Protein AF-A0AAD0WZ60-F1 (afdb_monomer)

Radius of gyration: 23.58 Å; Cα contacts (8 Å, |Δi|>4): 101; chains: 1; bounding box: 39×25×82 Å

pLDDT: mean 74.37, std 17.72, range [41.41, 96.75]

Secondary structure (DSSP, 8-state):
------------S----------------BTTBEEEEE--TT-GGG-EEEEE-GGGHHHHHHTT-EESS--STTHHHHHHHSS---TTT-TT-

Sequence (93 aa):
MKYTILALALTLVSSSVFSKGRPLLRCPKKDNKALVCHVPPGNPSDAKEIFIGKDAVEDHLAHGDYTGYCKDTNYEAKKEMCGICDADIDPNC

Solvent-accessible surface area (backbone atoms only — not comparable to full-atom values): 6052 Å² total; per-residue (Å²): 134,89,89,81,89,80,89,78,82,80,82,75,79,77,77,75,74,73,72,74,66,72,69,68,69,57,49,71,64,59,96,82,18,43,40,25,18,42,34,46,84,97,39,67,88,68,51,42,72,46,76,38,56,66,84,51,46,64,64,43,46,76,59,65,24,47,80,32,77,49,90,54,95,58,31,75,66,54,48,65,66,30,56,71,76,46,61,92,81,36,86,83,102

Mean predicted aligned error: 13.63 Å

Structure (mmCIF, N/CA/C/O backbone):
data_AF-A0AAD0WZ60-F1
#
_entry.id   AF-A0AAD0WZ60-F1
#
loop_
_atom_site.group_PDB
_atom_site.id
_atom_site.type_symbol
_atom_site.label_atom_id
_atom_site.label_alt_id
_atom_site.label_comp_id
_atom_site.label_asym_id
_atom_site.label_entity_id
_atom_site.label_seq_id
_atom_site.pdbx_PDB_ins_code
_atom_site.Cartn_x
_atom_site.Cartn_y
_atom_site.Cartn_z
_atom_site.occupancy
_atom_site.B_iso_or_equiv
_atom_site.auth_seq_id
_atom_site.auth_comp_id
_atom_site.auth_asym_id
_atom_site.auth_atom_id
_atom_site.pdbx_PDB_model_num
ATOM 1 N N . MET A 1 1 ? 18.867 -9.887 69.820 1.00 49.19 1 MET A N 1
ATOM 2 C CA . MET A 1 1 ? 18.666 -11.032 68.909 1.00 49.19 1 MET A CA 1
ATOM 3 C C . MET A 1 1 ? 17.192 -11.405 68.911 1.00 49.19 1 MET A C 1
ATOM 5 O O . MET A 1 1 ? 16.688 -11.712 69.977 1.00 49.19 1 MET A O 1
ATOM 9 N N . LYS A 1 2 ? 16.587 -11.447 67.714 1.00 49.53 2 LYS A N 1
ATOM 10 C CA . LYS A 1 2 ? 15.448 -12.299 67.324 1.00 49.53 2 LYS A CA 1
ATOM 11 C C . LYS A 1 2 ? 14.001 -11.945 67.778 1.00 49.53 2 LYS A C 1
ATOM 13 O O . LYS A 1 2 ? 13.662 -12.028 68.947 1.00 49.53 2 LYS A O 1
ATOM 18 N N . TYR A 1 3 ? 13.183 -11.731 66.732 1.00 54.34 3 TYR A N 1
ATOM 19 C CA . TYR A 1 3 ? 11.737 -11.983 66.542 1.00 54.34 3 TYR A CA 1
ATOM 20 C C . TYR A 1 3 ? 10.706 -10.907 66.891 1.00 54.34 3 TYR A C 1
ATOM 22 O O . TYR A 1 3 ? 10.454 -10.652 68.059 1.00 54.34 3 TYR A O 1
ATOM 30 N N . THR A 1 4 ? 10.029 -10.395 65.851 1.00 50.16 4 THR A N 1
ATOM 31 C CA . THR A 1 4 ? 8.563 -10.479 65.574 1.00 50.16 4 THR A CA 1
ATOM 32 C C . THR A 1 4 ? 8.209 -9.391 64.542 1.00 50.16 4 THR A C 1
ATOM 34 O O . THR A 1 4 ? 8.295 -8.207 64.820 1.00 50.16 4 THR A O 1
ATOM 37 N N . ILE A 1 5 ? 8.163 -9.702 63.242 1.00 61.00 5 ILE A N 1
ATOM 38 C CA . ILE A 1 5 ? 6.949 -10.053 62.475 1.00 61.00 5 ILE A CA 1
ATOM 39 C C . ILE A 1 5 ? 5.764 -9.125 62.791 1.00 61.00 5 ILE A C 1
ATOM 41 O O . ILE A 1 5 ? 5.082 -9.352 63.780 1.00 61.00 5 ILE A O 1
ATOM 45 N N . LEU A 1 6 ? 5.454 -8.178 61.900 1.00 54.62 6 LEU A N 1
ATOM 46 C CA . LEU A 1 6 ? 4.114 -8.080 61.309 1.00 54.62 6 LEU A CA 1
ATOM 47 C C . LEU A 1 6 ? 4.151 -7.187 60.063 1.00 54.62 6 LEU A C 1
ATOM 49 O O . LEU A 1 6 ? 4.563 -6.031 60.102 1.00 54.62 6 LEU A O 1
ATOM 53 N N . ALA A 1 7 ? 3.740 -7.771 58.945 1.00 58.44 7 ALA A N 1
ATOM 54 C CA . ALA A 1 7 ? 3.523 -7.093 57.686 1.00 58.44 7 ALA A CA 1
ATOM 55 C C . ALA A 1 7 ? 2.451 -6.006 57.842 1.00 58.44 7 ALA A C 1
ATOM 57 O O . ALA A 1 7 ? 1.357 -6.298 58.318 1.00 58.44 7 ALA A O 1
ATOM 58 N N . LEU A 1 8 ? 2.714 -4.797 57.347 1.00 58.88 8 LEU A N 1
ATOM 59 C CA . LEU A 1 8 ? 1.645 -3.985 56.782 1.00 58.88 8 LEU A CA 1
ATOM 60 C C . LEU A 1 8 ? 1.977 -3.744 55.315 1.00 58.88 8 LEU A C 1
ATOM 62 O O . LEU A 1 8 ? 2.788 -2.899 54.944 1.00 58.88 8 LEU A O 1
ATOM 66 N N . ALA A 1 9 ? 1.371 -4.593 54.496 1.00 58.12 9 ALA A N 1
ATOM 67 C CA . ALA A 1 9 ? 1.239 -4.404 53.074 1.00 58.12 9 ALA A CA 1
ATOM 68 C C . ALA A 1 9 ? 0.563 -3.050 52.818 1.00 58.12 9 ALA A C 1
ATOM 70 O O . ALA A 1 9 ? -0.635 -2.905 53.035 1.00 58.12 9 ALA A O 1
ATOM 71 N N . LEU A 1 10 ? 1.322 -2.072 52.327 1.00 58.44 10 LEU A N 1
ATOM 72 C CA . LEU A 1 10 ? 0.755 -0.983 51.537 1.00 58.44 10 LEU A CA 1
ATOM 73 C C . LEU A 1 10 ? 1.054 -1.270 50.065 1.00 58.44 10 LEU A C 1
ATOM 75 O O . LEU A 1 10 ? 1.793 -0.573 49.378 1.00 58.44 10 LEU A O 1
ATOM 79 N N . THR A 1 11 ? 0.489 -2.379 49.593 1.00 61.03 11 THR A N 1
ATOM 80 C CA . THR A 1 11 ? 0.122 -2.507 48.187 1.00 61.03 11 THR A CA 1
ATOM 81 C C . THR A 1 11 ? -0.902 -1.416 47.908 1.00 61.03 11 THR A C 1
ATOM 83 O O . THR A 1 11 ? -1.883 -1.365 48.638 1.00 61.03 11 THR A O 1
A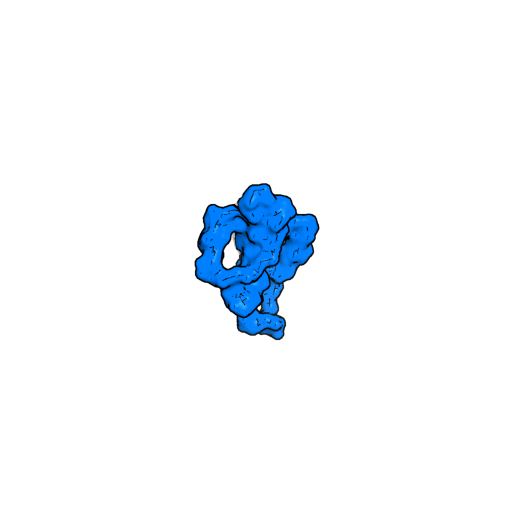TOM 86 N N . LEU A 1 12 ? -0.641 -0.551 46.926 1.00 60.88 12 LEU A N 1
ATOM 87 C CA . LEU A 1 12 ? -1.579 0.240 46.106 1.00 60.88 12 LEU A CA 1
ATOM 88 C C . LEU A 1 12 ? -0.876 1.527 45.616 1.00 60.88 12 LEU A C 1
ATOM 90 O O . LEU A 1 12 ? -1.396 2.629 45.755 1.00 60.88 12 LEU A O 1
ATOM 94 N N . VAL A 1 13 ? 0.289 1.413 44.966 1.00 58.88 13 VAL A N 1
ATOM 95 C CA . VAL A 1 13 ? 0.487 2.292 43.804 1.00 58.88 13 VAL A CA 1
ATOM 96 C C . VAL A 1 13 ? -0.209 1.582 42.663 1.00 58.88 13 VAL A C 1
ATOM 98 O O . VAL A 1 13 ? 0.247 0.547 42.176 1.00 58.88 13 VAL A O 1
ATOM 101 N N . SER A 1 14 ? -1.410 2.079 42.373 1.00 60.03 14 SER A N 1
ATOM 102 C CA . SER A 1 14 ? -2.243 1.670 41.255 1.00 60.03 14 SER A CA 1
ATOM 103 C C . SER A 1 14 ? -1.344 1.581 40.032 1.00 60.03 14 SER A C 1
ATOM 105 O O . SER A 1 14 ? -0.871 2.592 39.512 1.00 60.03 14 SER A O 1
ATOM 107 N N . SER A 1 15 ? -1.007 0.354 39.640 1.00 56.66 15 SER A N 1
ATOM 108 C CA . SER A 1 15 ? -0.352 0.118 38.370 1.00 56.66 15 SER A CA 1
ATOM 109 C C . SER A 1 15 ? -1.424 0.432 37.350 1.00 56.66 15 SER A C 1
ATOM 111 O O . SER A 1 15 ? -2.245 -0.425 37.032 1.00 56.66 15 SER A O 1
ATOM 113 N N . SER A 1 16 ? -1.478 1.688 36.910 1.00 58.88 16 SER A N 1
ATOM 114 C CA . SER A 1 16 ? -2.206 2.064 35.715 1.00 58.88 16 SER A CA 1
ATOM 115 C C . SER A 1 16 ? -1.582 1.238 34.606 1.00 58.88 16 SER A C 1
ATOM 117 O O . SER A 1 16 ? -0.563 1.610 34.024 1.00 58.88 16 SER A O 1
ATOM 119 N N . VAL A 1 17 ? -2.160 0.065 34.357 1.00 57.06 17 VAL A N 1
ATOM 120 C CA . VAL A 1 17 ? -2.021 -0.623 33.092 1.00 57.06 17 VAL A CA 1
ATOM 121 C C . VAL A 1 17 ? -2.624 0.365 32.109 1.00 57.06 17 VAL A C 1
ATOM 123 O O . VAL A 1 17 ? -3.824 0.360 31.852 1.00 57.06 17 VAL A O 1
ATOM 126 N N . PHE A 1 18 ? -1.794 1.278 31.600 1.00 53.62 18 PHE A N 1
ATOM 127 C CA . PHE A 1 18 ? -2.033 1.843 30.293 1.00 53.62 18 PHE A CA 1
ATOM 128 C C . PHE A 1 18 ? -2.050 0.616 29.408 1.00 53.62 18 PHE A C 1
ATOM 130 O O . PHE A 1 18 ? -1.007 0.068 29.046 1.00 53.62 18 PHE A O 1
ATOM 137 N N . SER A 1 19 ? -3.263 0.130 29.154 1.00 53.62 19 SER A N 1
ATOM 138 C CA . SER A 1 19 ? -3.536 -0.674 27.994 1.00 53.62 19 SER A CA 1
ATOM 139 C C . SER A 1 19 ? -2.975 0.171 26.867 1.00 53.62 19 SER A C 1
ATOM 141 O O . SER A 1 19 ? -3.600 1.125 26.410 1.00 53.62 19 SER A O 1
ATOM 143 N N . LYS A 1 20 ? -1.741 -0.121 26.450 1.00 53.34 20 LYS A N 1
ATOM 144 C CA . LYS A 1 20 ? -1.347 0.134 25.082 1.00 53.34 20 LYS A CA 1
ATOM 145 C C . LYS A 1 20 ? -2.241 -0.816 24.308 1.00 53.34 20 LYS A C 1
ATOM 147 O O . LYS A 1 20 ? -1.815 -1.911 23.944 1.00 53.34 20 LYS A O 1
ATOM 152 N N . GLY A 1 21 ? -3.518 -0.431 24.180 1.00 47.56 21 GLY A N 1
ATOM 153 C CA . GLY A 1 21 ? -4.409 -0.957 23.181 1.00 47.56 21 GLY A CA 1
ATOM 154 C C . GLY A 1 21 ? -3.553 -0.893 21.946 1.00 47.56 21 GLY A C 1
ATOM 155 O O . GLY A 1 21 ? -3.055 0.177 21.592 1.00 47.56 21 GLY A O 1
ATOM 156 N N . ARG A 1 22 ? -3.187 -2.069 21.435 1.00 49.94 22 ARG A N 1
ATOM 157 C CA . ARG A 1 22 ? -2.402 -2.128 20.213 1.00 49.94 22 ARG A CA 1
ATOM 158 C C . ARG A 1 22 ? -3.233 -1.296 19.250 1.00 49.94 22 ARG A C 1
ATOM 160 O O . ARG A 1 22 ? -4.409 -1.643 19.109 1.00 49.94 22 ARG A O 1
ATOM 167 N N . PRO A 1 23 ? -2.709 -0.195 18.688 1.00 48.19 23 PRO A N 1
ATOM 168 C CA . PRO A 1 23 ? -3.448 0.497 17.664 1.00 48.19 23 PRO A CA 1
ATOM 169 C C . PRO A 1 23 ? -3.568 -0.546 16.567 1.00 48.19 23 PRO A C 1
ATOM 171 O O . PRO A 1 23 ? -2.589 -0.892 15.905 1.00 48.19 23 PRO A O 1
ATOM 174 N N . LEU A 1 24 ? -4.743 -1.171 16.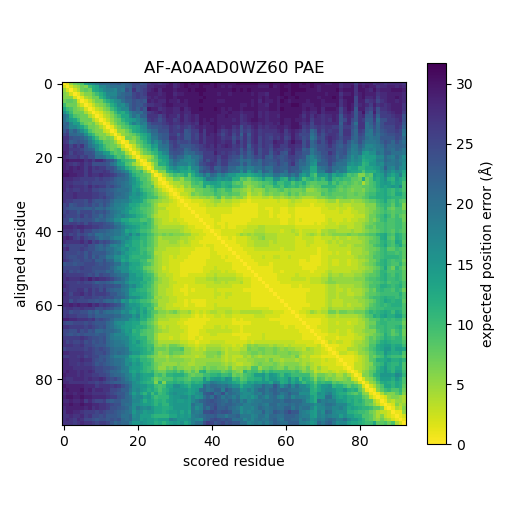482 1.00 41.41 24 LEU A N 1
ATOM 175 C CA . LEU A 1 24 ? -5.116 -1.900 15.297 1.00 41.41 24 LEU A C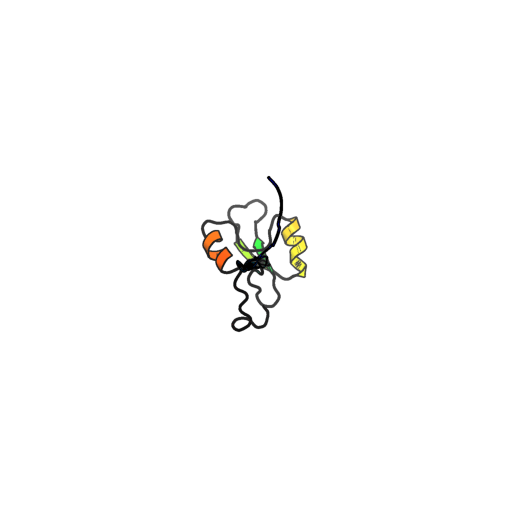A 1
ATOM 176 C C . LEU A 1 24 ? -5.148 -0.785 14.279 1.00 41.41 24 LEU A C 1
ATOM 178 O O . LEU A 1 24 ? -6.026 0.069 14.338 1.00 41.41 24 LEU A O 1
ATOM 182 N N . LEU A 1 25 ? -4.073 -0.719 13.499 1.00 49.88 25 LEU A N 1
ATOM 183 C CA . LEU A 1 25 ? -3.795 0.277 12.484 1.00 49.88 25 LEU A CA 1
ATOM 184 C C . LEU A 1 25 ? -4.950 0.188 11.475 1.00 49.88 25 LEU A C 1
ATOM 186 O O . LEU A 1 25 ? -4.865 -0.501 10.460 1.00 49.88 25 LEU A O 1
ATOM 190 N N . ARG A 1 26 ? -6.105 0.769 11.808 1.00 59.12 26 ARG A N 1
ATOM 191 C CA . ARG A 1 26 ? -7.268 0.795 10.938 1.00 59.12 26 ARG A CA 1
ATOM 192 C C . ARG A 1 26 ? -7.093 2.047 10.108 1.00 59.12 26 ARG A C 1
ATOM 194 O O . ARG A 1 26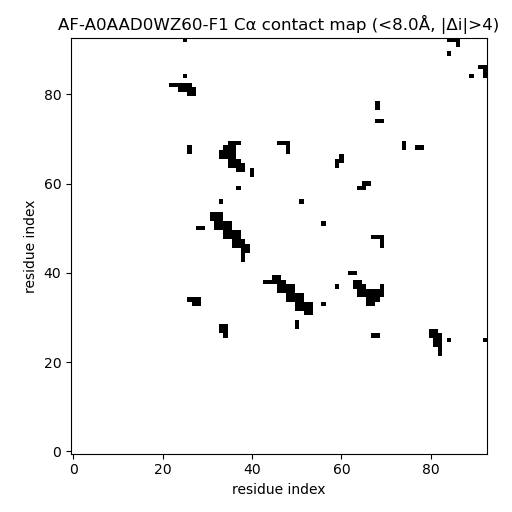 ? -7.559 3.124 10.456 1.00 59.12 26 ARG A O 1
ATOM 201 N N . CYS A 1 27 ? -6.326 1.875 9.036 1.00 64.06 27 CYS A N 1
ATOM 202 C CA . CYS A 1 27 ? -6.193 2.866 7.983 1.00 64.06 27 CYS A CA 1
ATOM 203 C C . CYS A 1 27 ? -7.594 3.290 7.524 1.00 64.06 27 CYS A C 1
ATOM 205 O O . CYS A 1 27 ? -8.523 2.470 7.605 1.00 64.06 27 CYS A O 1
ATOM 207 N N . PRO A 1 28 ? -7.758 4.529 7.027 1.00 68.38 28 PRO A N 1
ATOM 208 C CA . PRO A 1 28 ? -9.047 4.975 6.527 1.00 68.38 28 PRO A CA 1
ATOM 209 C C . PRO A 1 28 ? -9.585 3.956 5.521 1.00 68.38 28 PRO A C 1
ATOM 211 O O . PRO A 1 28 ? -8.846 3.417 4.692 1.00 68.38 28 PRO A O 1
ATOM 214 N N . LYS A 1 29 ? -10.879 3.665 5.627 1.00 67.06 29 LYS A N 1
ATOM 215 C CA . LYS A 1 29 ? -11.625 2.865 4.658 1.00 67.06 29 LYS A CA 1
ATOM 216 C C . LYS A 1 29 ? -12.605 3.794 3.969 1.00 67.06 29 LYS A C 1
ATOM 218 O O . LYS A 1 29 ? -13.247 4.611 4.616 1.00 67.06 29 LYS A O 1
ATOM 223 N N . LYS A 1 30 ? -12.740 3.647 2.658 1.00 75.31 30 LYS A N 1
ATOM 224 C CA . LYS A 1 30 ? -13.726 4.380 1.865 1.00 75.31 30 LYS A CA 1
ATOM 225 C C . LYS A 1 30 ? -14.634 3.368 1.191 1.00 75.31 30 LYS A C 1
ATOM 227 O O . LYS A 1 30 ? -14.139 2.561 0.417 1.00 75.31 3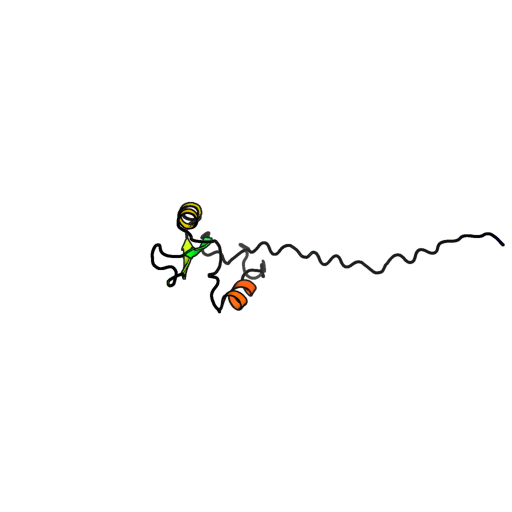0 LYS A O 1
ATOM 232 N N . ASP A 1 31 ? -15.928 3.368 1.495 1.00 80.94 31 ASP A N 1
ATOM 233 C CA . ASP A 1 31 ? -16.919 2.508 0.828 1.00 80.94 31 ASP A CA 1
ATOM 234 C C . ASP A 1 31 ? -16.521 1.015 0.790 1.00 80.94 31 ASP A C 1
ATOM 236 O O . ASP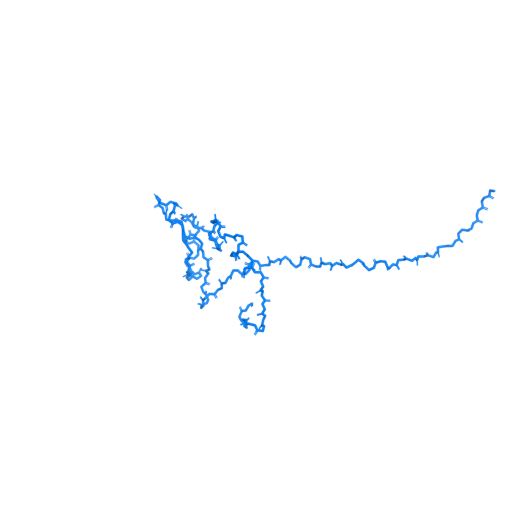 A 1 31 ? -16.549 0.372 -0.257 1.00 80.94 31 ASP A O 1
ATOM 240 N N . ASN A 1 32 ? -16.086 0.457 1.928 1.00 78.75 32 ASN A N 1
ATOM 241 C CA . ASN A 1 32 ? -15.556 -0.914 2.049 1.00 78.75 32 ASN A CA 1
ATOM 242 C C . ASN A 1 32 ? -14.259 -1.220 1.277 1.00 78.75 32 ASN A C 1
ATOM 244 O O . ASN A 1 32 ? -13.855 -2.383 1.224 1.00 78.75 32 ASN A O 1
ATOM 248 N N . LYS A 1 33 ? -13.571 -0.214 0.740 1.00 86.19 33 LYS A N 1
ATOM 249 C CA . LYS A 1 33 ? -12.277 -0.369 0.069 1.00 86.19 33 LYS A CA 1
ATOM 250 C C . LYS A 1 33 ? -11.117 -0.341 1.056 1.00 86.19 33 LYS A C 1
ATOM 252 O O . LYS A 1 33 ? -11.180 0.325 2.093 1.00 86.19 33 LYS A O 1
ATOM 257 N N . ALA A 1 34 ? -10.058 -1.064 0.715 1.00 87.12 34 ALA A N 1
ATOM 258 C CA . ALA A 1 34 ? -8.797 -1.054 1.437 1.00 87.12 34 ALA A CA 1
ATOM 259 C C . ALA A 1 34 ? -7.893 0.061 0.898 1.00 87.12 34 ALA A C 1
ATOM 261 O O . ALA A 1 34 ? -7.781 0.233 -0.315 1.00 87.12 34 ALA A O 1
ATOM 262 N N . LEU A 1 35 ? -7.247 0.797 1.802 1.00 89.62 35 LEU A N 1
ATOM 263 C CA . LEU A 1 35 ? -6.152 1.696 1.453 1.00 89.62 35 LEU A CA 1
ATOM 264 C C . LEU A 1 35 ? -4.875 0.882 1.214 1.00 89.62 35 LEU A C 1
ATOM 266 O O . LEU A 1 35 ? -4.459 0.114 2.090 1.00 89.62 35 LEU A O 1
ATOM 270 N N . VAL A 1 36 ? -4.226 1.109 0.077 1.00 91.62 36 VAL A N 1
ATOM 271 C CA . VAL A 1 36 ? -2.893 0.579 -0.232 1.00 91.62 36 VAL A CA 1
ATOM 272 C C . VAL A 1 36 ? -1.989 1.686 -0.770 1.00 91.62 36 VAL A C 1
ATOM 274 O O . VAL A 1 36 ? -2.458 2.615 -1.431 1.00 91.62 36 VAL A O 1
ATOM 277 N N . CYS A 1 37 ? -0.689 1.563 -0.518 1.00 94.94 37 CYS A N 1
ATOM 278 C CA . CYS A 1 37 ? 0.332 2.265 -1.273 1.00 94.94 37 CYS A CA 1
ATOM 279 C C . CYS A 1 37 ? 0.669 1.422 -2.502 1.00 94.94 37 CYS A C 1
ATOM 281 O O . CYS A 1 37 ? 1.267 0.351 -2.378 1.00 94.94 37 CYS A O 1
ATOM 283 N N . HIS A 1 38 ? 0.258 1.906 -3.668 1.00 96.62 38 HIS A N 1
ATOM 284 C CA . HIS A 1 38 ? 0.529 1.288 -4.952 1.00 96.62 38 HIS A CA 1
ATOM 285 C C . HIS A 1 38 ? 1.914 1.679 -5.453 1.00 96.62 38 HIS A C 1
ATOM 287 O O . HIS A 1 38 ? 2.197 2.871 -5.560 1.00 96.62 38 HIS A O 1
ATOM 293 N N . VAL A 1 39 ? 2.756 0.699 -5.773 1.00 96.75 39 VAL A N 1
ATOM 294 C CA . VAL A 1 39 ? 4.124 0.882 -6.267 1.00 96.75 39 VAL A CA 1
ATOM 295 C C . VAL A 1 39 ? 4.206 0.298 -7.683 1.00 96.75 39 VAL A C 1
ATOM 297 O O . VAL A 1 39 ? 4.359 -0.913 -7.839 1.00 96.75 39 VAL A O 1
ATOM 300 N N . PRO A 1 40 ? 4.116 1.127 -8.741 1.00 94.12 40 PRO A N 1
ATOM 301 C CA . PRO A 1 40 ? 4.086 0.629 -10.110 1.00 94.12 40 PRO A CA 1
ATOM 302 C C . PRO A 1 40 ? 5.334 -0.194 -10.475 1.00 94.12 40 PRO A C 1
ATOM 304 O O . PRO A 1 40 ? 6.465 0.261 -10.244 1.00 94.12 40 PRO A O 1
ATOM 307 N N . PRO A 1 41 ? 5.169 -1.360 -11.128 1.00 91.06 41 PRO A N 1
ATOM 308 C CA . PRO A 1 41 ? 6.292 -2.115 -11.666 1.00 91.06 41 PRO A CA 1
ATOM 309 C C . PRO A 1 41 ? 7.141 -1.249 -12.605 1.00 91.06 41 PRO A C 1
ATOM 311 O O . PRO A 1 41 ? 6.630 -0.619 -13.529 1.00 91.06 41 PRO A O 1
ATOM 314 N N . GLY A 1 42 ? 8.453 -1.198 -12.365 1.00 93.81 42 GLY A N 1
ATOM 315 C CA . GLY A 1 42 ? 9.392 -0.417 -13.179 1.00 93.81 42 GLY A CA 1
ATOM 316 C C . GLY A 1 42 ? 9.433 1.089 -12.887 1.00 93.81 42 GLY A C 1
ATOM 317 O O . GLY A 1 42 ? 10.329 1.757 -13.397 1.00 93.81 42 GLY A O 1
ATOM 318 N N . ASN A 1 43 ? 8.547 1.624 -12.036 1.00 94.19 43 ASN A N 1
ATOM 319 C CA . ASN A 1 43 ? 8.629 3.010 -11.566 1.00 94.19 43 ASN A CA 1
ATOM 320 C C . ASN A 1 43 ? 8.290 3.156 -10.065 1.00 94.19 43 ASN A C 1
ATOM 322 O O . ASN A 1 43 ? 7.267 3.748 -9.714 1.00 94.19 43 ASN A O 1
ATOM 326 N N . PRO A 1 44 ? 9.158 2.669 -9.153 1.00 92.81 44 PRO A N 1
ATOM 327 C CA . PRO A 1 44 ? 8.899 2.732 -7.712 1.00 92.81 44 PRO A CA 1
ATOM 328 C C . PRO A 1 44 ? 8.787 4.155 -7.146 1.00 92.81 44 PRO A C 1
ATOM 330 O O . PRO A 1 44 ? 8.232 4.347 -6.068 1.00 92.81 44 PRO A O 1
ATOM 333 N N . SER A 1 45 ? 9.322 5.156 -7.851 1.00 94.00 45 SER A N 1
ATOM 334 C CA . SER A 1 45 ? 9.251 6.563 -7.445 1.00 94.00 45 SER A CA 1
ATOM 335 C C . SER A 1 45 ? 7.861 7.180 -7.628 1.00 94.00 45 SER A C 1
ATOM 337 O O . SER A 1 45 ? 7.591 8.211 -7.023 1.00 94.00 45 SER A O 1
ATOM 339 N N . ASP A 1 46 ? 6.976 6.557 -8.413 1.00 94.50 46 ASP A N 1
ATOM 340 C CA . ASP A 1 46 ? 5.575 6.975 -8.597 1.00 94.50 46 ASP A CA 1
ATOM 341 C C . ASP A 1 46 ? 4.624 6.204 -7.662 1.00 94.50 46 ASP A C 1
ATOM 343 O O . ASP A 1 46 ? 3.484 5.876 -8.009 1.00 94.50 46 ASP A O 1
ATOM 347 N N . ALA A 1 47 ? 5.114 5.872 -6.464 1.00 95.75 47 ALA A N 1
ATOM 348 C CA . ALA A 1 47 ? 4.303 5.243 -5.438 1.00 95.75 47 ALA A CA 1
ATOM 349 C C . ALA A 1 47 ? 3.175 6.188 -4.997 1.00 95.75 47 ALA A C 1
ATOM 351 O O . ALA A 1 47 ? 3.424 7.351 -4.672 1.00 95.75 47 ALA A O 1
ATOM 352 N N . LYS A 1 48 ? 1.933 5.697 -4.977 1.00 95.06 48 LYS A N 1
ATOM 353 C CA . LYS A 1 48 ? 0.758 6.522 -4.671 1.00 95.06 48 LYS A CA 1
ATOM 354 C C . LYS A 1 48 ? -0.314 5.760 -3.906 1.00 95.06 48 LYS A C 1
ATOM 356 O O . LYS A 1 48 ? -0.477 4.556 -4.056 1.00 95.06 48 LYS A O 1
ATOM 361 N N . GLU A 1 49 ? -1.077 6.480 -3.101 1.00 93.69 49 GLU A N 1
ATOM 362 C CA . GLU A 1 49 ? -2.154 5.909 -2.293 1.00 93.69 49 GLU A CA 1
ATOM 363 C C . GLU A 1 49 ? -3.428 5.733 -3.115 1.00 93.69 49 GLU A C 1
ATOM 365 O O . GLU A 1 49 ? -3.888 6.668 -3.772 1.00 93.69 49 GLU A O 1
ATOM 370 N N . ILE A 1 50 ? -4.020 4.542 -3.055 1.00 93.75 50 ILE A N 1
ATOM 371 C CA . ILE A 1 50 ? -5.279 4.228 -3.734 1.00 93.75 50 ILE A CA 1
ATOM 372 C C . ILE A 1 50 ? -6.210 3.420 -2.826 1.00 93.75 50 ILE A C 1
ATOM 374 O O . ILE A 1 50 ? -5.779 2.708 -1.919 1.00 93.75 50 ILE A O 1
ATOM 378 N N . PHE A 1 51 ? -7.511 3.520 -3.100 1.00 92.19 51 PHE A N 1
ATOM 379 C CA . PHE A 1 51 ? -8.540 2.697 -2.472 1.00 92.19 51 PHE A CA 1
ATOM 380 C C . PHE A 1 51 ? -8.995 1.613 -3.440 1.00 92.19 51 PHE A C 1
ATOM 382 O O . PHE A 1 51 ? -9.621 1.919 -4.459 1.00 92.19 51 PHE A O 1
ATOM 389 N N . ILE A 1 52 ? -8.734 0.358 -3.095 1.00 91.94 52 ILE A N 1
ATOM 390 C CA . ILE A 1 52 ? -9.064 -0.805 -3.924 1.00 91.94 52 ILE A CA 1
ATOM 391 C C . ILE A 1 52 ? -10.142 -1.673 -3.281 1.00 91.94 52 ILE A C 1
ATOM 393 O O . ILE A 1 52 ? -10.339 -1.657 -2.063 1.00 91.94 52 ILE A O 1
ATOM 397 N N . GLY A 1 53 ? -10.861 -2.433 -4.107 1.00 92.88 53 GLY A N 1
ATOM 398 C CA . GLY A 1 53 ? -11.752 -3.480 -3.613 1.00 92.88 53 GLY A CA 1
ATOM 399 C C . GLY A 1 53 ? -10.980 -4.500 -2.770 1.00 92.88 53 GLY A C 1
ATOM 400 O O . GLY A 1 53 ? -9.787 -4.711 -2.980 1.00 92.88 53 GLY A O 1
ATOM 401 N N . LYS A 1 54 ? -11.642 -5.106 -1.776 1.00 88.31 54 LYS A N 1
ATOM 402 C CA . LYS A 1 54 ? -11.010 -6.101 -0.884 1.00 88.31 54 LYS A CA 1
ATOM 403 C C . LYS A 1 54 ? -10.505 -7.327 -1.649 1.00 88.31 54 LYS A C 1
ATOM 405 O O . LYS A 1 54 ? -9.507 -7.914 -1.258 1.00 88.31 54 LYS A O 1
ATOM 410 N N . ASP A 1 55 ? -11.208 -7.680 -2.713 1.00 93.19 55 ASP A N 1
ATOM 411 C CA . ASP A 1 55 ? -10.891 -8.730 -3.676 1.00 93.19 55 ASP A CA 1
ATOM 412 C C . ASP A 1 55 ? -9.581 -8.478 -4.433 1.00 93.19 55 ASP A C 1
ATOM 414 O O . ASP A 1 55 ? -8.856 -9.422 -4.711 1.00 93.19 55 ASP A O 1
ATOM 418 N N . ALA A 1 56 ? -9.229 -7.217 -4.692 1.00 94.00 56 ALA A N 1
ATOM 419 C CA . ALA A 1 56 ? -8.000 -6.858 -5.399 1.00 94.00 56 ALA A CA 1
ATOM 420 C C . ALA A 1 56 ? -6.757 -6.785 -4.489 1.00 94.00 56 ALA A C 1
ATOM 422 O O . ALA A 1 56 ? -5.642 -6.623 -4.977 1.00 94.00 56 ALA A O 1
ATOM 423 N N . VAL A 1 57 ? -6.911 -6.868 -3.162 1.00 91.62 57 VAL A N 1
ATOM 424 C CA . VAL A 1 57 ? -5.791 -6.654 -2.226 1.00 91.62 57 VAL A CA 1
ATOM 425 C C . VAL A 1 57 ? -4.684 -7.682 -2.425 1.00 91.62 57 VAL A C 1
ATOM 427 O O . VAL A 1 57 ? -3.518 -7.303 -2.458 1.00 91.62 57 VAL A O 1
ATOM 430 N N . GLU A 1 58 ? -5.029 -8.960 -2.572 1.00 94.50 58 GLU A N 1
ATOM 431 C CA . GLU A 1 58 ? -4.042 -10.032 -2.736 1.00 94.50 58 GLU A CA 1
ATOM 432 C C . GLU A 1 58 ? -3.180 -9.823 -3.990 1.00 94.50 58 GLU A C 1
ATOM 434 O O . GLU A 1 58 ? -1.951 -9.853 -3.902 1.00 94.50 58 GLU A O 1
ATOM 439 N N . ASP A 1 59 ? -3.810 -9.487 -5.118 1.00 95.31 59 ASP A N 1
ATOM 440 C CA . ASP A 1 59 ? -3.121 -9.203 -6.379 1.00 95.31 59 ASP A CA 1
ATOM 441 C C . ASP A 1 59 ? -2.199 -7.984 -6.273 1.00 95.31 59 ASP A C 1
ATOM 443 O O . ASP A 1 59 ? -1.075 -7.999 -6.774 1.00 95.31 59 ASP A O 1
ATOM 447 N N . HIS A 1 60 ? -2.645 -6.917 -5.609 1.00 93.81 60 HIS A N 1
ATOM 448 C CA . HIS A 1 60 ? -1.819 -5.730 -5.398 1.00 93.81 60 HIS A CA 1
ATOM 449 C C . HIS A 1 60 ? -0.581 -6.058 -4.538 1.00 93.81 60 HIS A C 1
ATOM 451 O O . HIS A 1 60 ? 0.539 -5.681 -4.894 1.00 93.81 60 HIS A O 1
ATOM 457 N N . LEU A 1 61 ? -0.743 -6.831 -3.456 1.00 94.12 61 LEU A N 1
ATOM 458 C CA . LEU A 1 61 ? 0.374 -7.252 -2.598 1.00 94.12 61 LEU A CA 1
ATOM 459 C C . LEU A 1 61 ? 1.381 -8.152 -3.333 1.00 94.12 61 LEU A C 1
ATOM 461 O O . LEU A 1 61 ? 2.586 -8.036 -3.104 1.00 94.12 61 LEU A O 1
ATOM 465 N N . ALA A 1 62 ? 0.916 -9.016 -4.240 1.00 94.00 62 ALA A N 1
ATOM 466 C CA . ALA A 1 62 ? 1.782 -9.882 -5.043 1.00 94.00 62 ALA A CA 1
ATOM 467 C C . ALA A 1 62 ? 2.702 -9.102 -6.004 1.00 94.00 62 ALA A C 1
ATOM 469 O O . ALA A 1 62 ? 3.758 -9.607 -6.392 1.00 94.00 62 ALA A O 1
ATOM 470 N N . HIS A 1 63 ? 2.336 -7.865 -6.356 1.00 89.31 63 HIS A N 1
ATOM 471 C CA . HIS A 1 63 ? 3.086 -7.008 -7.278 1.00 89.31 63 HIS A CA 1
ATOM 472 C C . HIS A 1 63 ? 3.949 -5.934 -6.591 1.00 89.31 63 HIS A C 1
ATOM 474 O O . HIS A 1 63 ? 4.565 -5.123 -7.281 1.00 89.31 63 HIS A O 1
ATOM 480 N N . GLY A 1 64 ? 4.060 -5.962 -5.257 1.00 91.88 64 GLY A N 1
ATOM 481 C CA . GLY A 1 64 ? 4.942 -5.072 -4.490 1.00 91.88 64 GLY A CA 1
ATOM 482 C C . GLY A 1 64 ? 4.241 -3.911 -3.782 1.00 91.88 64 GLY A C 1
ATOM 483 O O . GLY A 1 64 ? 4.913 -3.126 -3.104 1.00 91.88 64 GLY A O 1
ATOM 484 N N . ASP A 1 65 ? 2.914 -3.819 -3.881 1.00 96.00 65 ASP A N 1
ATOM 485 C CA . ASP A 1 65 ? 2.137 -2.872 -3.086 1.00 96.00 65 ASP A CA 1
ATOM 486 C C . ASP A 1 65 ? 2.121 -3.289 -1.611 1.00 96.00 65 ASP A C 1
ATOM 488 O O . ASP A 1 65 ? 2.403 -4.432 -1.242 1.00 96.00 65 ASP A O 1
ATOM 492 N N . TYR A 1 66 ? 1.749 -2.357 -0.737 1.00 92.44 66 TYR A N 1
ATOM 493 C CA . TYR A 1 66 ? 1.560 -2.650 0.680 1.00 92.44 66 TYR A CA 1
ATOM 494 C C . TYR A 1 66 ? 0.361 -1.909 1.255 1.00 92.44 66 TYR A C 1
ATOM 496 O O . TYR A 1 66 ? -0.018 -0.829 0.810 1.00 92.44 66 TYR A O 1
ATOM 504 N N . THR A 1 67 ? -0.253 -2.497 2.278 1.00 88.62 67 THR A N 1
ATOM 505 C CA . THR A 1 67 ? -1.425 -1.916 2.936 1.00 88.62 67 THR A CA 1
ATOM 506 C C . THR A 1 67 ? -1.078 -0.633 3.688 1.00 88.62 67 THR A C 1
ATOM 508 O O . THR A 1 67 ? -0.080 -0.591 4.412 1.00 88.62 67 THR A O 1
ATOM 511 N N . GLY A 1 68 ? -1.961 0.364 3.605 1.00 86.69 68 GLY A N 1
ATOM 512 C CA . GLY A 1 68 ? -1.834 1.640 4.309 1.00 86.69 68 GLY A CA 1
ATOM 513 C C . GLY A 1 68 ? -1.189 2.752 3.483 1.00 86.69 68 GLY A C 1
ATOM 514 O O . GLY A 1 68 ? -1.144 2.692 2.259 1.00 86.69 68 GLY A O 1
ATOM 515 N N . TYR A 1 69 ? -0.745 3.801 4.173 1.00 88.88 69 TYR A N 1
ATOM 516 C CA . TYR A 1 69 ? -0.152 4.986 3.551 1.00 88.88 69 TYR A CA 1
ATOM 517 C C . TYR A 1 69 ? 1.221 4.712 2.949 1.00 88.88 69 TYR A C 1
ATOM 519 O O . TYR A 1 69 ? 1.989 3.905 3.476 1.00 88.88 69 TYR A O 1
ATOM 527 N N . CYS A 1 70 ? 1.575 5.474 1.915 1.00 93.06 70 CYS A N 1
ATOM 528 C CA . CYS A 1 70 ? 2.927 5.455 1.383 1.00 93.06 70 CYS A CA 1
ATOM 529 C C . CYS A 1 70 ? 3.924 6.040 2.391 1.00 93.06 70 CYS A C 1
ATOM 531 O O . CYS A 1 70 ? 3.668 7.087 2.996 1.00 93.06 70 CYS A O 1
ATOM 533 N N . LYS A 1 71 ? 5.077 5.377 2.539 1.00 90.38 71 LYS A N 1
ATOM 534 C CA . LYS A 1 71 ? 6.203 5.767 3.408 1.00 90.38 71 LYS A CA 1
ATOM 535 C C . LYS A 1 71 ? 7.027 6.912 2.803 1.00 90.38 71 LYS A C 1
ATOM 537 O O . LYS A 1 71 ? 8.218 6.765 2.545 1.00 90.38 71 LYS A O 1
ATOM 542 N N . ASP A 1 72 ? 6.365 8.030 2.538 1.00 89.81 72 ASP A N 1
ATOM 543 C CA . ASP A 1 72 ? 6.968 9.275 2.064 1.00 89.81 72 ASP A CA 1
ATOM 544 C C . ASP A 1 72 ? 7.279 10.236 3.230 1.00 89.81 72 ASP A C 1
ATOM 546 O O . ASP A 1 72 ? 7.128 9.899 4.407 1.00 89.81 72 ASP A O 1
ATOM 550 N N . THR A 1 73 ? 7.700 11.462 2.914 1.00 86.25 73 THR A N 1
ATOM 551 C CA . THR A 1 73 ? 8.002 12.506 3.911 1.00 86.25 73 THR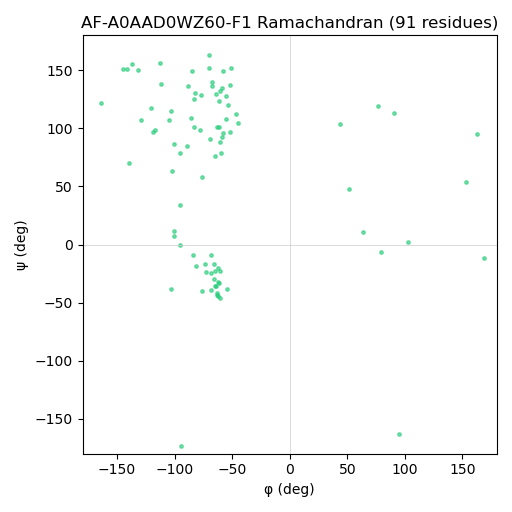 A CA 1
ATOM 552 C C . THR A 1 73 ? 6.804 12.891 4.779 1.00 86.25 73 THR A C 1
ATOM 554 O O . THR A 1 73 ? 6.991 13.395 5.882 1.00 86.25 73 THR A O 1
ATOM 557 N N . ASN A 1 74 ? 5.581 12.645 4.305 1.00 84.06 74 ASN A N 1
ATOM 558 C CA . ASN A 1 74 ? 4.343 12.968 5.007 1.00 84.06 74 ASN A CA 1
ATOM 559 C C . ASN A 1 74 ? 3.807 11.771 5.803 1.00 84.06 74 ASN A C 1
ATOM 561 O O . ASN A 1 74 ? 2.767 11.888 6.452 1.00 84.06 74 ASN A O 1
ATOM 565 N N . TYR A 1 75 ? 4.489 10.621 5.774 1.00 83.94 75 TYR A N 1
ATOM 566 C CA . TYR A 1 75 ? 4.060 9.404 6.462 1.00 83.94 75 TYR A CA 1
ATOM 567 C C . TYR A 1 75 ? 3.811 9.629 7.955 1.00 83.94 75 TYR A C 1
ATOM 569 O O 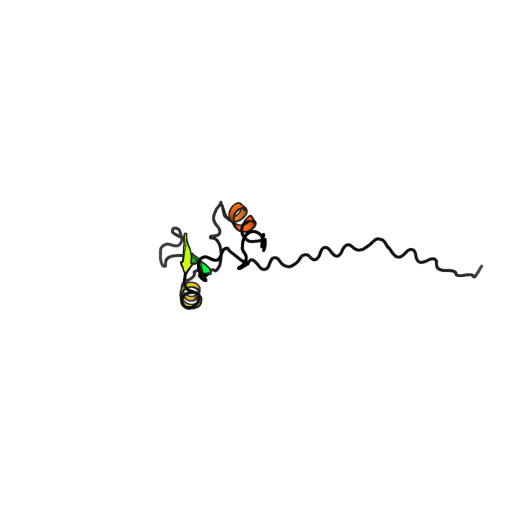. TYR A 1 75 ? 2.833 9.119 8.494 1.00 83.94 75 TYR A O 1
ATOM 577 N N . GLU A 1 76 ? 4.641 10.441 8.611 1.00 81.56 76 GLU A N 1
ATOM 578 C CA . GLU A 1 76 ? 4.510 10.743 10.039 1.00 81.56 76 GLU A CA 1
ATOM 579 C C . GLU A 1 76 ? 3.225 11.515 10.368 1.00 81.56 76 GLU A C 1
ATOM 581 O O . GLU A 1 76 ? 2.597 11.235 11.381 1.00 81.56 76 GLU A O 1
ATOM 586 N N . ALA A 1 77 ? 2.782 12.414 9.487 1.00 79.38 77 ALA A N 1
ATOM 587 C CA . ALA A 1 77 ? 1.507 13.113 9.643 1.00 79.38 77 ALA A CA 1
ATOM 588 C C . ALA A 1 77 ? 0.314 12.206 9.286 1.00 79.38 77 ALA A C 1
ATOM 590 O O . ALA A 1 77 ? -0.707 12.199 9.970 1.00 79.38 77 ALA A O 1
ATOM 591 N N . LYS A 1 78 ? 0.450 11.390 8.231 1.00 78.19 78 LYS A N 1
ATOM 592 C CA . LYS A 1 78 ? -0.605 10.473 7.767 1.00 78.19 78 LYS A CA 1
ATOM 593 C C . LYS A 1 78 ? -0.862 9.337 8.759 1.00 78.19 78 LYS A C 1
ATOM 595 O O . LYS A 1 78 ? -2.011 8.964 8.985 1.00 78.19 78 LYS A O 1
ATOM 600 N N . LYS A 1 79 ? 0.177 8.782 9.392 1.00 69.44 79 LYS A N 1
ATOM 601 C CA . LYS A 1 79 ? 0.019 7.677 10.351 1.00 69.44 79 LYS A CA 1
ATOM 602 C C . LYS A 1 79 ? -0.742 8.094 11.610 1.00 69.44 79 LYS A C 1
ATOM 604 O O . LYS A 1 79 ? -1.436 7.257 12.167 1.00 69.44 79 LYS A O 1
ATOM 609 N N . GLU A 1 80 ? -0.669 9.358 12.029 1.00 64.56 80 GLU A N 1
ATOM 610 C CA . GLU A 1 80 ? -1.458 9.863 13.163 1.00 64.56 80 GLU A CA 1
ATOM 611 C C . GLU A 1 80 ? -2.961 9.916 12.843 1.00 64.56 80 GLU A C 1
ATOM 613 O O . GLU A 1 80 ? -3.782 9.755 13.742 1.00 64.56 80 GLU A O 1
ATOM 618 N N . MET A 1 81 ? -3.338 10.012 11.558 1.00 62.47 81 MET A N 1
ATOM 619 C CA . MET A 1 81 ? -4.726 9.807 11.116 1.00 62.47 81 MET A CA 1
ATOM 620 C C . MET A 1 81 ? -5.143 8.328 11.167 1.00 62.47 81 MET A C 1
ATOM 622 O O . MET A 1 81 ? -6.329 8.025 11.258 1.00 62.47 81 MET A O 1
ATOM 626 N N . CYS A 1 82 ? -4.195 7.389 11.112 1.00 62.88 82 CYS A N 1
ATOM 627 C CA . CYS A 1 82 ? -4.455 5.959 11.256 1.00 62.88 82 CYS A CA 1
ATOM 628 C C . CYS A 1 82 ? -4.241 5.518 12.712 1.00 62.88 82 CYS A C 1
ATOM 630 O O . CYS A 1 82 ? -3.227 4.917 13.071 1.00 62.88 82 CYS A O 1
ATOM 632 N N . GLY A 1 83 ? -5.223 5.796 13.562 1.00 53.00 83 GLY A N 1
ATOM 633 C CA . GLY A 1 83 ? -5.153 5.415 14.974 1.00 53.00 83 GLY A CA 1
ATOM 634 C C . GLY A 1 83 ? -6.224 6.029 15.862 1.00 53.00 83 GLY A C 1
ATOM 635 O O . GLY A 1 83 ? -6.389 5.576 16.990 1.00 53.00 83 GLY A O 1
ATOM 636 N N . ILE A 1 84 ? -6.975 7.011 15.362 1.00 53.47 84 ILE A N 1
ATOM 637 C CA . ILE A 1 84 ? -8.131 7.560 16.068 1.00 53.47 84 ILE A CA 1
ATOM 638 C C . ILE A 1 84 ? -9.377 6.929 15.454 1.00 53.47 84 ILE A C 1
ATOM 640 O O . ILE A 1 84 ? -9.960 7.442 14.504 1.00 53.47 84 ILE A O 1
ATOM 644 N N . CYS A 1 85 ? -9.736 5.757 15.971 1.00 53.41 85 CYS A N 1
ATOM 645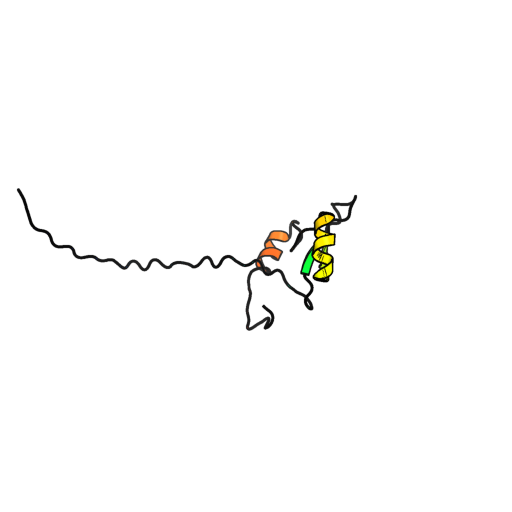 C CA . CYS A 1 85 ? -11.082 5.238 15.808 1.00 53.41 85 CYS A CA 1
ATOM 646 C C . CYS A 1 85 ? -11.993 5.974 16.791 1.00 53.41 85 CYS A C 1
ATOM 648 O O . CYS A 1 85 ? -12.011 5.655 17.979 1.00 53.41 85 CYS A O 1
ATOM 650 N N . ASP A 1 86 ? -12.708 6.981 16.307 1.00 54.62 86 ASP A N 1
ATOM 651 C CA . ASP A 1 86 ? -13.776 7.628 17.060 1.00 54.62 86 ASP A CA 1
ATOM 652 C C . ASP A 1 86 ? -15.113 7.143 16.489 1.00 54.62 86 ASP A C 1
ATOM 654 O O . ASP A 1 86 ? -15.482 7.489 15.364 1.00 54.62 86 ASP A O 1
ATOM 658 N N . ALA A 1 87 ? -15.807 6.286 17.242 1.00 57.25 87 ALA A N 1
ATOM 659 C CA . ALA A 1 87 ? -17.099 5.733 16.840 1.00 57.25 87 ALA A CA 1
ATOM 660 C C . ALA A 1 87 ? -18.199 6.809 16.745 1.00 57.25 87 ALA A C 1
ATOM 662 O O . ALA A 1 87 ? -19.218 6.566 16.096 1.00 57.25 87 ALA A O 1
ATOM 663 N N . ASP A 1 88 ? -17.983 7.991 17.339 1.00 53.91 88 ASP A N 1
ATOM 664 C CA . ASP A 1 88 ? -18.888 9.136 17.234 1.00 53.91 88 ASP A CA 1
ATOM 665 C C . ASP A 1 88 ? -18.676 9.916 15.917 1.00 53.91 88 ASP A C 1
ATOM 667 O O . ASP A 1 88 ? -19.566 10.649 15.482 1.00 53.91 88 ASP A O 1
ATOM 671 N N . ILE A 1 89 ? -17.526 9.739 15.249 1.00 55.66 89 ILE A N 1
ATOM 672 C CA . ILE A 1 89 ? -17.163 10.413 13.987 1.00 55.66 89 ILE A CA 1
ATOM 673 C C . ILE A 1 89 ? -17.313 9.476 12.777 1.00 55.66 89 ILE A C 1
ATOM 675 O O . ILE A 1 89 ? -17.769 9.912 11.719 1.00 55.66 89 ILE A O 1
ATOM 679 N N . ASP A 1 90 ? -16.971 8.192 12.919 1.00 54.53 90 ASP A N 1
ATOM 680 C CA . ASP A 1 90 ? -17.221 7.156 11.910 1.00 54.53 90 ASP A CA 1
ATOM 681 C C . ASP A 1 90 ? -17.921 5.940 12.550 1.00 54.53 90 ASP A C 1
ATOM 683 O O . ASP A 1 90 ? -17.271 5.141 13.232 1.00 54.53 90 ASP A O 1
ATOM 687 N N . PRO A 1 91 ? -19.229 5.726 12.297 1.00 58.53 91 PRO A N 1
ATOM 688 C CA . PRO A 1 91 ? -19.957 4.580 12.843 1.00 58.53 91 PRO A CA 1
ATOM 689 C C . PRO A 1 91 ? -19.503 3.236 12.247 1.00 58.53 91 PRO A C 1
ATOM 691 O O . PRO A 1 91 ? -19.920 2.182 12.724 1.00 58.53 91 PRO A O 1
ATOM 694 N N . ASN A 1 92 ? -18.664 3.247 11.204 1.00 54.78 92 ASN A N 1
ATOM 695 C CA . ASN A 1 92 ? -18.094 2.053 10.572 1.00 54.78 92 ASN A CA 1
ATOM 696 C C . ASN A 1 92 ? -16.648 1.775 11.010 1.00 54.78 92 ASN A C 1
ATOM 698 O O . ASN A 1 92 ? -15.958 0.946 10.382 1.00 54.78 92 ASN A O 1
ATOM 702 N N . CYS A 1 93 ? -16.184 2.473 12.051 1.00 58.91 93 CYS A N 1
ATOM 703 C CA . CYS A 1 93 ? -14.857 2.278 12.606 1.00 58.91 93 CYS A CA 1
ATOM 704 C C . CYS A 1 93 ? -14.654 0.922 13.302 1.00 58.91 93 CYS A C 1
ATOM 706 O O . CYS A 1 93 ? -15.565 0.065 13.318 1.00 58.91 93 CYS A O 1
#

Foldseek 3Di:
DDDDDDDDDPPDPPPPPPPVVPQPQPADADPQWFWKFQQDVPHNVPTDIDTHHPVCPVVRVVRPIGGHDDPDPCCVVRSVVRRDPDCVVPVVD